Protein AF-A0A1T4PJI3-F1 (afdb_monomer_lite)

Foldseek 3Di:
DDPPCDLVNVLVVLVVVLVVLVVVCVVCVVVDDPVVNVVSVVVSVVSVVVSVVSVVVVPD

Radius of gyration: 14.64 Å; chains: 1; bounding box: 38×21×42 Å

pLDDT: mean 86.03, std 17.32, range [36.41, 98.38]

Sequence (60 aa):
MNTTQTPTFYTGCLLNILDREVSDLAEEWNHLTKEEQVDRLSDLCVMVRTIKQTEQGQNI

Organism: NCBI:txid115783

Structure (mmCIF, N/CA/C/O backbone):
data_AF-A0A1T4PJI3-F1
#
_entry.id   AF-A0A1T4PJI3-F1
#
loop_
_atom_site.group_PDB
_atom_site.id
_atom_site.type_symbol
_atom_site.label_atom_id
_atom_site.label_alt_id
_atom_site.label_comp_id
_atom_site.label_asym_id
_atom_site.label_entity_id
_atom_site.label_seq_id
_atom_site.pdbx_PDB_ins_code
_atom_site.Cartn_x
_atom_site.Cartn_y
_atom_site.Cartn_z
_atom_site.occupancy
_atom_site.B_iso_or_equiv
_atom_site.auth_seq_id
_atom_site.auth_comp_id
_atom_site.auth_asym_id
_atom_site.auth_atom_id
_atom_site.pdbx_PDB_model_num
ATOM 1 N N . MET A 1 1 ? -25.862 17.334 15.834 1.00 36.41 1 MET A N 1
ATOM 2 C CA . MET A 1 1 ? -25.856 15.859 15.909 1.00 36.41 1 MET A CA 1
ATOM 3 C C . MET A 1 1 ? -24.403 15.424 15.901 1.00 36.41 1 MET A C 1
ATOM 5 O O . MET A 1 1 ? -23.750 15.623 14.889 1.00 36.41 1 MET A O 1
ATOM 9 N N . ASN A 1 2 ? -23.880 14.924 17.021 1.00 43.31 2 ASN A N 1
ATOM 10 C CA . ASN A 1 2 ? -22.530 14.360 17.065 1.00 43.31 2 ASN A CA 1
ATOM 11 C C . ASN A 1 2 ? -22.644 12.877 16.717 1.00 43.31 2 ASN A C 1
ATOM 13 O O . ASN A 1 2 ? -22.973 12.064 17.575 1.00 43.31 2 ASN A O 1
ATOM 17 N N . THR A 1 3 ? -22.448 12.528 15.449 1.00 52.66 3 THR A N 1
ATOM 18 C CA . THR A 1 3 ? -22.223 11.135 15.060 1.00 52.66 3 THR A CA 1
ATOM 19 C C . THR A 1 3 ? -20.812 10.773 15.489 1.00 52.66 3 THR A C 1
ATOM 21 O O . THR A 1 3 ? -19.853 11.061 14.777 1.00 52.66 3 THR A O 1
ATOM 24 N N . THR A 1 4 ? -20.674 10.196 16.678 1.00 55.81 4 THR A N 1
ATOM 25 C CA . THR A 1 4 ? -19.447 9.525 17.106 1.00 55.81 4 THR A CA 1
ATOM 26 C C . THR A 1 4 ? -19.215 8.371 16.131 1.00 55.81 4 THR A C 1
ATOM 28 O O . THR A 1 4 ? -19.809 7.304 16.267 1.00 55.81 4 THR A O 1
ATOM 31 N N . GLN A 1 5 ? -18.439 8.615 15.072 1.00 59.59 5 GLN A N 1
ATOM 32 C CA . GLN A 1 5 ? -18.011 7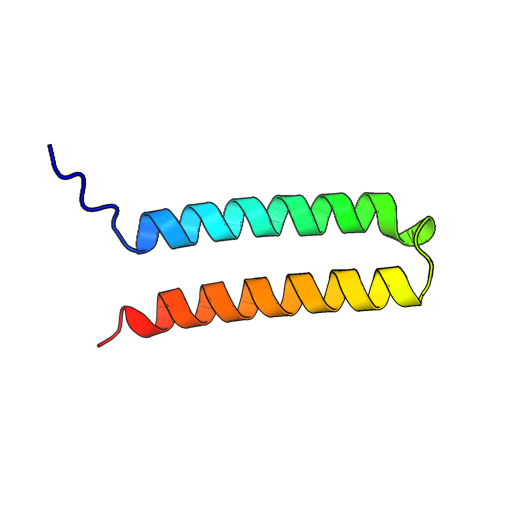.566 14.153 1.00 59.59 5 GLN A CA 1
ATOM 33 C C . GLN A 1 5 ? -17.194 6.573 14.979 1.00 59.59 5 GLN A C 1
ATOM 35 O O . GLN A 1 5 ? -16.196 6.937 15.603 1.00 59.59 5 GLN A O 1
ATOM 40 N N . THR A 1 6 ? -17.684 5.339 15.083 1.00 65.56 6 THR A N 1
ATOM 41 C CA . THR A 1 6 ? -17.032 4.310 15.889 1.00 65.56 6 THR A CA 1
ATOM 42 C C . THR A 1 6 ? -15.716 3.912 15.221 1.00 65.56 6 THR A C 1
ATOM 44 O O . THR A 1 6 ? -15.637 3.923 13.992 1.00 65.56 6 THR A O 1
ATOM 47 N N . PRO A 1 7 ? -14.675 3.524 15.972 1.00 66.62 7 PRO A N 1
ATOM 48 C CA . PRO A 1 7 ? -13.392 3.175 15.364 1.00 66.62 7 PRO A CA 1
ATOM 49 C C . PRO A 1 7 ? -13.493 2.024 14.341 1.00 66.62 7 PRO A C 1
ATOM 51 O O . PRO A 1 7 ? -12.766 2.013 13.356 1.00 66.62 7 PRO A O 1
ATOM 54 N N . THR A 1 8 ? -14.494 1.147 14.475 1.00 76.38 8 THR A N 1
ATOM 55 C CA . THR A 1 8 ? -14.859 0.131 13.470 1.00 76.38 8 THR A CA 1
ATOM 56 C C . THR A 1 8 ? -15.261 0.701 12.108 1.00 76.38 8 THR A C 1
ATOM 58 O O . THR A 1 8 ? -14.952 0.095 11.084 1.00 76.38 8 THR A O 1
ATOM 61 N N . PHE A 1 9 ? -15.925 1.860 12.067 1.00 80.19 9 PHE A N 1
ATOM 62 C CA . PHE A 1 9 ? -16.265 2.538 10.815 1.00 80.19 9 PHE A CA 1
ATOM 63 C C . PHE A 1 9 ? -14.996 2.997 10.090 1.00 80.19 9 PHE A C 1
ATOM 65 O O . PHE A 1 9 ? -14.837 2.729 8.902 1.00 80.19 9 PHE A O 1
ATOM 72 N N . TYR A 1 10 ? -14.061 3.618 10.817 1.00 81.00 10 TYR A N 1
ATOM 73 C CA . TYR A 1 10 ? -12.789 4.068 10.250 1.00 81.00 10 TYR A CA 1
ATOM 74 C C . TYR A 1 10 ? -11.934 2.903 9.755 1.00 81.00 10 TYR A C 1
ATOM 76 O O . TYR A 1 10 ? -11.419 2.971 8.641 1.00 81.00 10 TYR A O 1
ATOM 84 N N . THR A 1 11 ? -11.841 1.814 10.522 1.00 87.56 11 THR A N 1
ATOM 85 C CA . THR A 1 11 ? -11.159 0.591 10.078 1.00 87.56 11 THR A CA 1
ATOM 86 C C . THR A 1 11 ? -11.785 0.043 8.795 1.00 87.56 11 THR A C 1
ATOM 88 O O . THR A 1 11 ? -11.061 -0.264 7.852 1.00 87.56 11 THR A O 1
ATOM 91 N N . GLY A 1 12 ? -13.119 -0.001 8.701 1.00 89.56 12 GLY A N 1
ATOM 92 C CA . GLY A 1 12 ? -13.819 -0.414 7.480 1.00 89.56 12 GLY A CA 1
ATOM 93 C C . GLY A 1 12 ? -13.504 0.476 6.273 1.00 89.56 12 GLY A C 1
ATOM 94 O O . GLY A 1 12 ? -13.248 -0.027 5.181 1.00 89.56 12 GLY A O 1
ATOM 95 N N . CYS A 1 13 ? -13.448 1.798 6.462 1.00 91.12 13 CYS A N 1
ATOM 96 C CA . CYS A 1 13 ? -13.032 2.722 5.406 1.00 91.12 13 CYS A CA 1
ATOM 97 C C . CYS A 1 13 ? -11.583 2.484 4.963 1.00 91.12 13 CYS A C 1
ATOM 99 O O . CYS A 1 13 ? -11.313 2.463 3.765 1.00 91.12 13 CYS A O 1
ATOM 101 N N . LEU A 1 14 ? -10.661 2.290 5.909 1.00 92.50 14 LEU A N 1
ATOM 102 C CA . LEU A 1 14 ? -9.251 2.040 5.607 1.00 92.50 14 LEU A CA 1
ATOM 103 C C . LE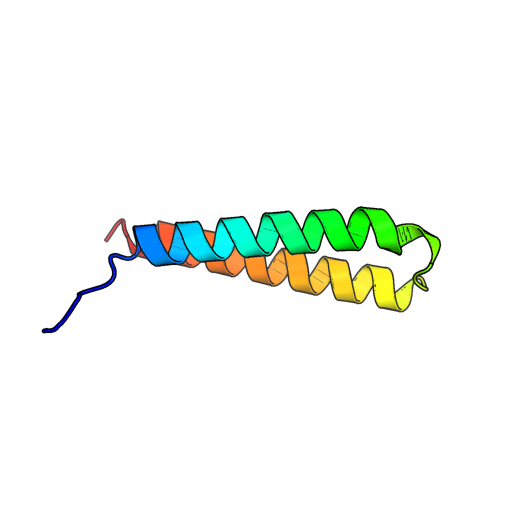U A 1 14 ? -9.046 0.708 4.877 1.00 92.50 14 LEU A C 1
ATOM 105 O O . LEU A 1 14 ? -8.242 0.650 3.953 1.00 92.50 14 LEU A O 1
ATOM 109 N N . LEU A 1 15 ? -9.800 -0.335 5.238 1.00 94.31 15 LEU A N 1
ATOM 110 C CA . LEU A 1 15 ? -9.774 -1.620 4.536 1.00 94.31 15 LEU A CA 1
ATOM 111 C C . LEU A 1 15 ? -10.263 -1.492 3.087 1.00 94.31 15 LEU A C 1
ATOM 113 O O . LEU A 1 15 ? -9.622 -2.026 2.190 1.00 94.31 15 LEU A O 1
ATOM 117 N N . ASN A 1 16 ? -11.336 -0.734 2.842 1.00 95.94 16 ASN A N 1
ATOM 118 C CA . ASN A 1 16 ? -11.825 -0.491 1.480 1.00 95.94 16 ASN A CA 1
ATOM 119 C C . ASN A 1 16 ? -10.826 0.310 0.633 1.00 95.94 16 ASN A C 1
ATOM 121 O O . ASN A 1 16 ? -10.709 0.084 -0.568 1.00 95.94 16 ASN A O 1
ATOM 125 N N . ILE A 1 17 ? -10.119 1.267 1.243 1.00 95.94 17 ILE A N 1
ATOM 126 C CA . ILE A 1 17 ? -9.052 2.002 0.556 1.00 95.94 17 ILE A CA 1
ATOM 127 C C . ILE A 1 17 ? -7.906 1.045 0.228 1.00 95.94 17 ILE A C 1
ATOM 129 O O . ILE A 1 17 ? -7.474 1.015 -0.917 1.00 95.94 17 ILE A O 1
ATOM 133 N N . LEU A 1 18 ? -7.464 0.233 1.192 1.00 96.88 18 LEU A N 1
ATOM 134 C CA . LEU A 1 18 ? -6.387 -0.733 0.987 1.00 96.88 18 LEU A CA 1
ATOM 135 C C . LEU A 1 18 ? -6.699 -1.708 -0.156 1.00 96.88 18 LEU A C 1
ATOM 137 O O . LEU A 1 18 ? -5.833 -1.956 -0.986 1.00 96.88 18 LEU A O 1
ATOM 141 N N . ASP A 1 19 ? -7.924 -2.231 -0.211 1.00 97.75 19 ASP A N 1
ATOM 142 C CA . ASP A 1 19 ? -8.366 -3.150 -1.266 1.00 97.75 19 ASP A CA 1
ATOM 143 C C . ASP A 1 19 ? -8.275 -2.518 -2.664 1.00 97.75 19 ASP A C 1
ATOM 145 O O . ASP A 1 19 ? -7.739 -3.123 -3.599 1.00 97.75 19 ASP A O 1
ATOM 149 N N . ARG A 1 20 ? -8.708 -1.256 -2.789 1.00 97.56 20 ARG A N 1
ATOM 150 C CA . ARG A 1 20 ? -8.580 -0.494 -4.035 1.00 97.56 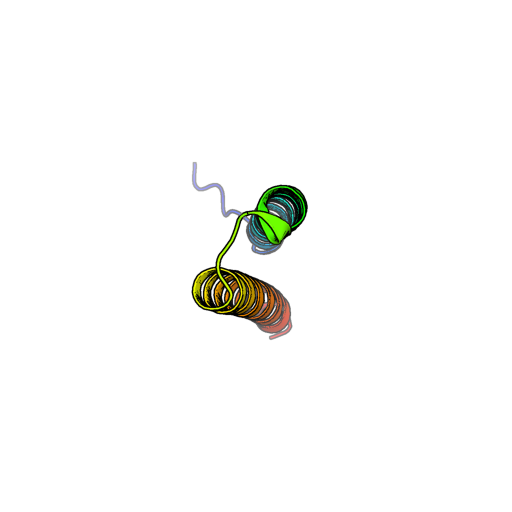20 ARG A CA 1
ATOM 151 C C . ARG A 1 20 ? -7.116 -0.264 -4.403 1.00 97.56 20 ARG A C 1
ATOM 153 O O . ARG A 1 20 ? -6.724 -0.594 -5.511 1.00 97.56 20 ARG A O 1
ATOM 160 N N . GLU A 1 21 ? -6.300 0.240 -3.478 1.00 97.56 21 GLU A N 1
ATOM 161 C CA . GLU A 1 21 ? -4.889 0.549 -3.758 1.00 97.56 21 GLU A CA 1
ATOM 162 C C . GLU A 1 21 ? -4.079 -0.700 -4.146 1.00 97.56 21 GLU A C 1
ATOM 164 O O . GLU A 1 21 ? -3.187 -0.628 -4.990 1.00 97.56 21 GLU A O 1
ATOM 169 N N . VAL A 1 22 ? -4.386 -1.859 -3.550 1.00 97.75 22 VAL A N 1
ATOM 170 C CA . VAL A 1 22 ? -3.775 -3.144 -3.928 1.00 97.75 22 VAL A CA 1
ATOM 171 C C . VAL A 1 22 ? -4.207 -3.569 -5.330 1.00 97.75 22 VAL A C 1
ATOM 173 O O . VAL A 1 22 ? -3.373 -4.048 -6.099 1.00 97.75 22 VAL A O 1
ATOM 176 N N . SER A 1 23 ? -5.488 -3.397 -5.663 1.00 97.69 23 SER A N 1
ATOM 177 C CA . SER A 1 23 ? -6.021 -3.728 -6.988 1.00 97.69 23 SER A CA 1
ATOM 178 C C . SER A 1 23 ? -5.408 -2.838 -8.072 1.00 97.69 23 SER A C 1
ATOM 180 O O . SER A 1 23 ? -4.877 -3.358 -9.051 1.00 97.69 23 SER A O 1
ATOM 182 N N . ASP A 1 24 ? -5.371 -1.524 -7.843 1.00 97.44 24 ASP A N 1
ATOM 183 C CA . ASP A 1 24 ? -4.761 -0.549 -8.753 1.00 97.44 24 ASP A CA 1
ATOM 184 C C . ASP A 1 24 ? -3.271 -0.869 -8.968 1.00 97.44 24 ASP A C 1
ATOM 186 O O . ASP A 1 24 ? -2.790 -0.933 -10.100 1.00 97.44 24 ASP A O 1
ATOM 190 N N . LEU A 1 25 ? -2.533 -1.176 -7.891 1.00 97.31 25 LEU A N 1
ATOM 191 C CA . LEU A 1 25 ? -1.128 -1.572 -8.000 1.00 97.31 25 LEU A CA 1
ATOM 192 C C . LEU A 1 25 ? -0.947 -2.857 -8.820 1.00 97.31 25 LEU A C 1
ATOM 194 O O . LEU A 1 25 ? 0.027 -2.966 -9.562 1.00 97.31 25 LEU A O 1
ATOM 198 N N . ALA A 1 26 ? -1.849 -3.834 -8.699 1.00 97.38 26 ALA A N 1
ATOM 199 C CA . ALA A 1 26 ? -1.769 -5.073 -9.468 1.00 97.38 26 ALA A CA 1
ATOM 200 C C . ALA A 1 26 ? -1.959 -4.833 -10.976 1.00 97.38 26 ALA A C 1
ATOM 202 O O . ALA A 1 26 ? -1.271 -5.460 -11.785 1.00 97.38 26 ALA A O 1
ATOM 203 N N . GLU A 1 27 ? -2.847 -3.912 -11.352 1.00 97.88 27 GLU A N 1
ATOM 204 C CA . GLU A 1 27 ? -3.063 -3.509 -12.747 1.00 97.88 27 GLU A CA 1
ATOM 205 C C . GLU A 1 27 ? -1.876 -2.704 -13.304 1.00 97.88 27 GLU A C 1
ATOM 207 O O . GLU A 1 27 ? -1.451 -2.896 -14.450 1.00 97.88 27 GLU A O 1
ATOM 212 N N . GLU A 1 28 ? -1.288 -1.837 -12.481 1.00 96.81 28 GLU A N 1
ATOM 213 C CA . GLU A 1 28 ? -0.194 -0.945 -12.872 1.00 96.81 28 GLU A CA 1
ATOM 214 C C . GLU A 1 28 ? 1.192 -1.604 -12.795 1.00 96.81 28 GLU A C 1
ATOM 216 O O . GLU A 1 28 ? 2.123 -1.120 -13.435 1.00 96.81 28 GLU A O 1
ATOM 221 N N . TRP A 1 29 ? 1.348 -2.721 -12.074 1.00 97.06 29 TRP A N 1
ATOM 222 C CA . TRP A 1 29 ? 2.644 -3.264 -11.638 1.00 97.06 29 TRP A CA 1
ATOM 223 C C . TRP A 1 29 ? 3.718 -3.327 -12.730 1.00 97.06 29 TRP A C 1
ATOM 225 O O . TRP A 1 29 ? 4.853 -2.894 -12.528 1.00 97.06 29 TRP A O 1
ATOM 235 N N . ASN A 1 30 ? 3.363 -3.865 -13.899 1.00 97.12 30 ASN A N 1
ATOM 236 C CA . ASN A 1 30 ? 4.300 -4.064 -15.008 1.00 97.12 30 ASN A CA 1
ATOM 237 C C . ASN A 1 30 ? 4.652 -2.767 -15.755 1.00 97.12 30 ASN A C 1
ATOM 239 O O . ASN A 1 30 ? 5.606 -2.757 -16.531 1.00 97.12 30 ASN A O 1
ATOM 243 N N . HIS A 1 31 ? 3.885 -1.697 -15.542 1.00 97.81 31 HIS A N 1
ATOM 244 C CA . HIS A 1 31 ? 4.108 -0.375 -16.124 1.00 97.81 31 HIS A CA 1
ATOM 245 C C . HIS A 1 31 ?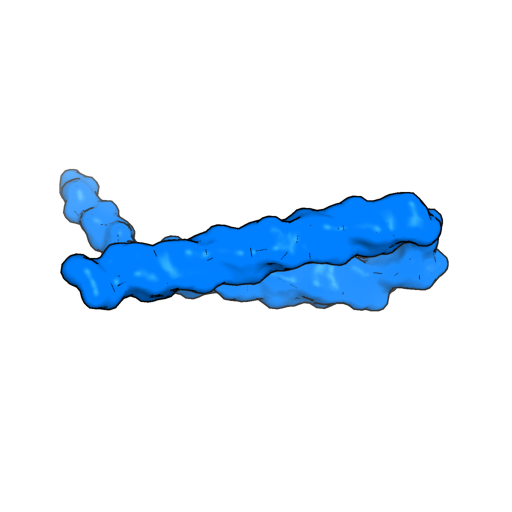 4.962 0.524 -15.221 1.00 97.81 31 HIS A C 1
ATOM 247 O O . HIS A 1 31 ? 5.494 1.524 -15.697 1.00 97.81 31 HIS A O 1
ATOM 253 N N . LEU A 1 32 ? 5.114 0.157 -13.946 1.00 97.88 32 LEU A N 1
ATOM 254 C CA . LEU A 1 32 ? 5.926 0.882 -12.978 1.00 97.88 32 LEU A CA 1
ATOM 255 C C . LEU A 1 32 ? 7.411 0.533 -13.116 1.00 97.88 32 LEU A C 1
ATOM 257 O O . LEU A 1 32 ? 7.807 -0.614 -13.349 1.00 97.88 32 LEU A O 1
ATOM 261 N N . THR A 1 33 ? 8.259 1.530 -12.898 1.00 98.38 33 THR A N 1
ATOM 262 C CA . THR A 1 33 ? 9.681 1.326 -12.636 1.00 98.38 33 THR A CA 1
ATOM 263 C C . THR A 1 33 ? 9.881 0.602 -11.302 1.00 98.38 33 THR A C 1
ATOM 265 O O . THR A 1 33 ? 9.008 0.564 -10.437 1.00 98.38 33 THR A O 1
ATOM 268 N N . LYS A 1 34 ? 11.072 0.033 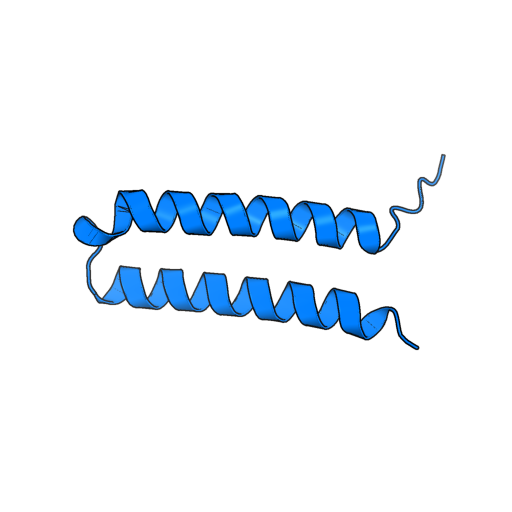-11.093 1.00 97.62 34 LYS A N 1
ATOM 269 C CA . LYS A 1 34 ? 11.398 -0.644 -9.826 1.00 97.62 34 LYS A CA 1
ATOM 270 C C . LYS A 1 34 ? 11.326 0.289 -8.614 1.00 97.62 34 LYS A C 1
ATOM 272 O O . LYS A 1 34 ? 11.006 -0.177 -7.529 1.00 97.62 34 LYS A O 1
ATOM 277 N N . GLU A 1 35 ? 11.662 1.563 -8.793 1.00 98.38 35 GLU A N 1
ATOM 278 C CA . GLU A 1 35 ? 11.596 2.568 -7.727 1.00 98.38 35 GLU A CA 1
ATOM 279 C C . GLU A 1 35 ? 10.137 2.834 -7.345 1.00 98.38 35 GLU A C 1
ATOM 281 O O . GLU A 1 35 ? 9.767 2.650 -6.190 1.00 98.38 35 GLU A O 1
ATOM 286 N N . GLU A 1 36 ? 9.276 3.078 -8.336 1.00 97.88 36 GLU A N 1
ATOM 287 C CA . GLU A 1 36 ? 7.835 3.258 -8.120 1.00 97.88 36 GLU A CA 1
ATOM 288 C C . GLU A 1 36 ? 7.175 2.015 -7.501 1.00 97.88 36 GLU A C 1
ATOM 290 O O . GLU A 1 36 ? 6.324 2.138 -6.624 1.00 97.88 36 GLU A O 1
ATOM 295 N N . GLN A 1 37 ? 7.581 0.804 -7.902 1.00 97.88 37 GLN A N 1
ATOM 296 C CA . GLN A 1 37 ? 7.111 -0.438 -7.275 1.00 97.88 37 GLN A CA 1
ATOM 297 C C . GLN A 1 37 ? 7.451 -0.490 -5.779 1.00 97.88 37 GLN A C 1
ATOM 299 O O . GLN A 1 37 ? 6.614 -0.887 -4.967 1.00 97.88 37 GLN A O 1
ATOM 304 N N . VAL A 1 38 ? 8.676 -0.107 -5.406 1.00 98.12 38 VAL A N 1
ATOM 305 C CA . VAL A 1 38 ? 9.121 -0.084 -4.005 1.00 98.12 38 VAL A CA 1
ATOM 306 C C . VAL A 1 38 ? 8.363 0.977 -3.214 1.00 98.12 38 VAL A C 1
ATOM 308 O O . VAL A 1 38 ? 7.903 0.680 -2.110 1.00 98.12 38 VAL A O 1
ATOM 311 N N . ASP A 1 39 ? 8.179 2.167 -3.781 1.00 98.06 39 ASP A N 1
ATOM 312 C CA . ASP A 1 39 ? 7.439 3.253 -3.140 1.00 98.06 39 ASP A CA 1
ATOM 313 C C . ASP A 1 39 ? 5.978 2.861 -2.895 1.00 98.06 39 ASP A C 1
ATOM 315 O O . ASP A 1 39 ? 5.503 2.919 -1.759 1.00 98.06 39 ASP A O 1
ATOM 319 N N . ARG A 1 40 ? 5.288 2.320 -3.910 1.00 97.62 40 ARG A N 1
ATOM 320 C CA . ARG A 1 40 ? 3.895 1.860 -3.764 1.00 97.62 40 ARG A CA 1
ATOM 321 C C . ARG A 1 40 ? 3.765 0.727 -2.743 1.00 97.62 40 ARG A C 1
ATOM 323 O O . ARG A 1 40 ? 2.829 0.722 -1.943 1.00 97.62 40 ARG A O 1
ATOM 330 N N . LEU A 1 41 ? 4.708 -0.218 -2.709 1.00 97.88 41 LEU A N 1
ATOM 331 C CA . LEU A 1 41 ? 4.729 -1.258 -1.673 1.00 97.88 41 LEU A CA 1
ATOM 332 C C . LEU A 1 41 ? 4.956 -0.680 -0.269 1.00 97.88 41 LEU A C 1
ATOM 334 O O . LEU A 1 41 ? 4.354 -1.157 0.698 1.00 97.88 41 LEU A O 1
ATOM 338 N N . SER A 1 42 ? 5.817 0.331 -0.144 1.00 97.88 42 SER A N 1
ATOM 339 C CA . SER A 1 42 ? 6.075 1.024 1.119 1.00 97.88 42 SER A CA 1
ATOM 340 C C . SER A 1 42 ? 4.806 1.702 1.642 1.00 97.88 42 SER A C 1
ATOM 342 O O . SER A 1 42 ? 4.450 1.508 2.811 1.00 97.88 42 SER A O 1
ATOM 344 N N . ASP A 1 43 ? 4.070 2.396 0.772 1.00 97.06 43 ASP A N 1
ATOM 345 C CA . ASP A 1 43 ? 2.805 3.060 1.103 1.00 97.06 43 ASP A CA 1
ATOM 346 C C . ASP A 1 43 ? 1.744 2.063 1.589 1.00 97.06 43 ASP A C 1
ATOM 348 O O . ASP A 1 43 ? 1.141 2.251 2.653 1.00 97.06 43 ASP A O 1
ATOM 352 N N . LEU A 1 44 ? 1.577 0.936 0.886 1.00 97.38 44 LEU A N 1
ATOM 353 C CA . LEU A 1 44 ? 0.683 -0.144 1.319 1.00 97.38 44 LEU A CA 1
ATOM 354 C C . LEU A 1 44 ? 1.086 -0.701 2.694 1.00 97.38 44 LEU A C 1
ATOM 356 O O . LEU A 1 44 ? 0.237 -0.931 3.561 1.00 97.38 44 LEU A O 1
ATOM 360 N N . CYS A 1 45 ? 2.388 -0.869 2.948 1.00 96.81 45 CYS A N 1
ATOM 361 C CA . CYS A 1 45 ? 2.891 -1.315 4.248 1.00 96.81 45 CYS A CA 1
ATOM 362 C C . CYS A 1 45 ? 2.624 -0.304 5.373 1.00 96.81 45 CYS A C 1
ATOM 364 O O . CYS A 1 45 ? 2.474 -0.704 6.535 1.00 96.81 45 CYS A O 1
ATOM 366 N N . VAL A 1 46 ? 2.616 0.998 5.078 1.00 96.31 46 VAL A N 1
ATOM 367 C CA . VAL A 1 46 ? 2.212 2.035 6.038 1.00 96.31 46 VAL A CA 1
ATOM 368 C C . VAL A 1 46 ? 0.720 1.909 6.333 1.00 96.31 46 VAL A C 1
ATOM 370 O O . VAL A 1 46 ? 0.352 1.819 7.502 1.00 96.31 46 VAL A O 1
ATOM 373 N N . MET A 1 47 ? -0.120 1.781 5.306 1.00 95.25 47 MET A N 1
ATOM 374 C CA . MET A 1 47 ? -1.571 1.659 5.467 1.00 95.25 47 MET A CA 1
ATOM 375 C C . MET A 1 47 ? -1.968 0.436 6.307 1.00 95.25 47 MET A C 1
ATOM 377 O O . MET A 1 47 ? -2.743 0.555 7.257 1.00 95.25 47 MET A O 1
ATOM 381 N N . VAL A 1 48 ? -1.359 -0.726 6.046 1.00 95.44 48 VAL A N 1
ATOM 382 C CA . VAL A 1 48 ? -1.563 -1.942 6.853 1.00 95.44 48 VAL A CA 1
ATOM 383 C C . VAL A 1 48 ? -1.157 -1.726 8.315 1.00 95.44 48 VAL A C 1
ATOM 385 O O . VAL A 1 48 ? -1.846 -2.190 9.226 1.00 95.44 48 VAL A O 1
ATOM 388 N N . ARG A 1 49 ? -0.047 -1.022 8.573 1.00 94.44 49 ARG A N 1
ATOM 389 C CA . ARG A 1 49 ? 0.381 -0.695 9.944 1.00 94.44 49 ARG A CA 1
ATOM 390 C C . ARG A 1 49 ? -0.616 0.233 10.638 1.00 94.44 49 ARG A C 1
ATOM 392 O O . ARG A 1 49 ? -0.950 -0.024 11.792 1.00 94.44 49 ARG A O 1
ATOM 399 N N . THR A 1 50 ? -1.126 1.245 9.943 1.00 90.69 50 THR A N 1
ATOM 400 C CA . THR A 1 50 ? -2.142 2.170 10.469 1.00 90.69 50 THR A CA 1
ATOM 401 C C . THR A 1 50 ? -3.437 1.447 10.837 1.00 90.69 50 THR A C 1
ATOM 403 O O . THR A 1 50 ? -3.993 1.692 11.908 1.00 90.69 50 THR A O 1
ATOM 406 N N . ILE A 1 51 ? -3.892 0.513 9.998 1.00 90.56 51 ILE A N 1
ATOM 407 C CA . ILE A 1 51 ? -5.073 -0.315 10.278 1.00 90.56 51 ILE A CA 1
ATOM 408 C C . ILE A 1 51 ? -4.852 -1.138 11.552 1.00 90.56 51 ILE A C 1
ATOM 410 O O . ILE A 1 51 ? -5.641 -1.044 12.490 1.00 90.56 51 ILE A O 1
ATOM 414 N N . LYS A 1 52 ? -3.724 -1.855 11.645 1.00 88.25 52 LYS A N 1
ATOM 415 C CA . LYS A 1 52 ? -3.383 -2.666 12.828 1.00 88.25 52 LYS A CA 1
ATOM 416 C C . LYS A 1 52 ? -3.312 -1.843 14.113 1.00 88.25 52 LYS A C 1
ATOM 418 O O . LYS A 1 52 ? -3.767 -2.300 15.156 1.00 88.25 52 LYS A O 1
ATOM 423 N N . GLN A 1 53 ? -2.741 -0.641 14.058 1.00 85.75 53 GLN A N 1
ATOM 424 C CA . GLN A 1 53 ? -2.669 0.253 15.217 1.00 85.75 53 GLN A CA 1
ATOM 425 C C . GLN A 1 53 ? -4.050 0.750 15.642 1.00 85.75 53 GLN A C 1
ATOM 427 O O . GLN A 1 53 ? -4.324 0.848 16.837 1.00 85.75 53 GLN A O 1
ATOM 432 N N . THR A 1 54 ? -4.924 1.017 14.672 1.00 81.25 54 THR A N 1
ATOM 433 C CA . THR A 1 54 ? -6.305 1.425 14.937 1.00 81.25 54 THR A CA 1
ATOM 434 C C . THR A 1 54 ? -7.073 0.302 15.631 1.00 81.25 54 THR A C 1
ATOM 436 O O . THR A 1 54 ? -7.762 0.571 16.605 1.00 81.25 54 THR A O 1
ATOM 439 N N . GLU A 1 55 ? -6.891 -0.954 15.212 1.00 74.38 55 GLU A N 1
ATOM 440 C CA . GLU A 1 55 ? -7.495 -2.131 15.858 1.00 74.38 55 GLU A CA 1
ATOM 441 C C . GLU A 1 55 ? -6.913 -2.412 17.254 1.00 74.38 55 GLU A C 1
ATOM 443 O O . GLU A 1 55 ? -7.647 -2.708 18.195 1.00 74.38 55 GLU A O 1
ATOM 448 N N . GLN A 1 56 ? -5.593 -2.298 17.426 1.00 68.81 56 GLN A N 1
ATOM 449 C CA . GLN A 1 56 ? -4.931 -2.535 18.717 1.00 68.81 56 GLN A CA 1
ATOM 450 C C . GLN A 1 56 ? -5.259 -1.458 19.757 1.00 68.81 56 GLN A C 1
ATOM 452 O O . GLN A 1 56 ? -5.377 -1.772 20.940 1.00 68.81 56 GLN A O 1
ATOM 457 N N . GLY A 1 57 ? -5.475 -0.214 19.324 1.00 58.44 57 GLY A N 1
ATOM 458 C CA . GLY A 1 57 ? -5.956 0.872 20.179 1.00 58.44 57 GLY A CA 1
ATOM 459 C C . GLY A 1 57 ? -7.391 0.691 20.695 1.00 58.44 57 GLY A C 1
ATOM 460 O O . GLY A 1 57 ? -7.807 1.462 21.552 1.00 58.44 57 GLY A O 1
ATOM 461 N N . GLN A 1 58 ? -8.143 -0.310 20.213 1.00 52.66 58 GLN A N 1
ATOM 462 C CA . GLN A 1 58 ? -9.491 -0.638 20.703 1.00 52.66 58 GLN A CA 1
ATOM 463 C C . GLN A 1 58 ? -9.517 -1.673 21.846 1.00 52.66 58 GLN A C 1
ATOM 465 O O . GLN A 1 58 ? -10.591 -1.936 22.379 1.00 52.66 58 GLN A O 1
ATOM 470 N N . ASN A 1 59 ? -8.376 -2.275 22.211 1.00 47.94 59 ASN A N 1
ATOM 471 C CA . ASN A 1 59 ? -8.276 -3.322 23.244 1.00 47.94 59 ASN A CA 1
ATOM 472 C C . ASN A 1 59 ? -7.795 -2.809 24.621 1.00 47.94 59 ASN A C 1
ATOM 474 O O . ASN A 1 59 ? -7.337 -3.610 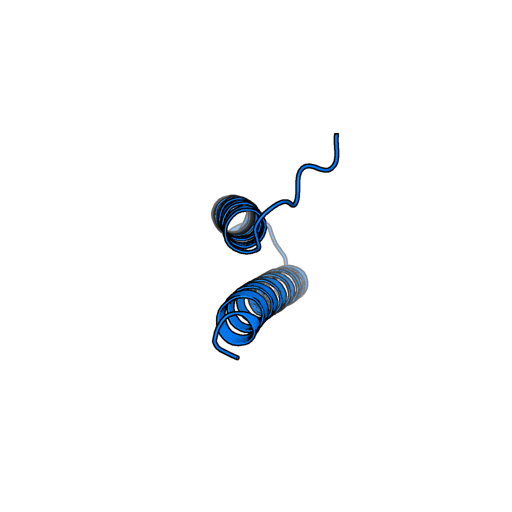25.438 1.00 47.94 59 ASN A O 1
ATOM 478 N N . ILE A 1 60 ? -7.873 -1.497 24.878 1.00 44.19 60 ILE A N 1
ATOM 479 C CA . ILE A 1 60 ? -7.505 -0.859 26.157 1.00 44.19 60 ILE A CA 1
ATOM 480 C C . ILE A 1 60 ? -8.728 -0.174 26.764 1.00 44.19 60 ILE A C 1
ATOM 482 O O . ILE A 1 60 ? -9.443 0.510 25.997 1.00 44.19 60 ILE A O 1
#

Secondary structure (DSSP, 8-state):
------HHHHHHHHHHHHHHHHHHHHHHGGGS-HHHHHHHHHHHHHHHHHHHHHHHTT--